Protein AF-A0A7C6F8X7-F1 (afdb_monomer_lite)

Sequence (85 aa):
AEYGDYVSGKRVINAESKQAMRDILTEIQDGRFAKDFILEGQAGYPRMNAERANDKEKLITKTGNSLREMMPWISAGKIVNQETN

Foldseek 3Di:
DVVCCVPVVCVVCHPVV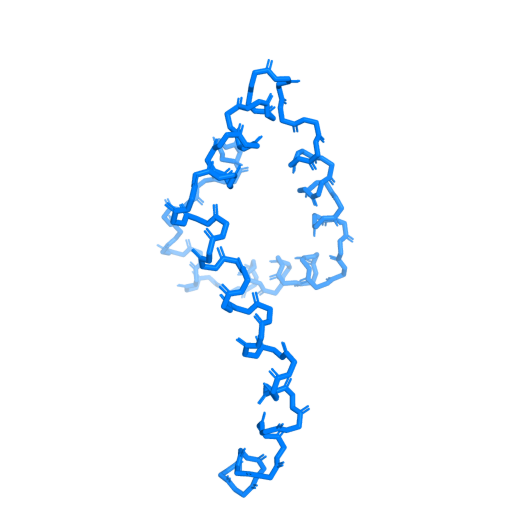VVVVVVVVVCVVVCVVVVVVVVCVVVVNPPVVVVVVVVCVDPCNVVVVVVVVVPVVNVVPDPDDPVPD

Radius of gyration: 18.67 Å; chains: 1; bounding box: 39×31×47 Å

Secondary structure (DSSP, 8-state):
-HHHHHHHHHHHS-HHHHHHHHHHHHHHHTSHHHHHHHHHHHTT-HHHHHHHHHHHHSHHHHHHHHHHHT-HHHHTT----SS--

pLDDT: mean 89.12, std 11.4, range [44.84, 98.19]

Structure (mmCIF, N/CA/C/O backbone):
data_AF-A0A7C6F8X7-F1
#
_entry.id   AF-A0A7C6F8X7-F1
#
loop_
_atom_site.group_PDB
_atom_site.id
_atom_site.type_symbol
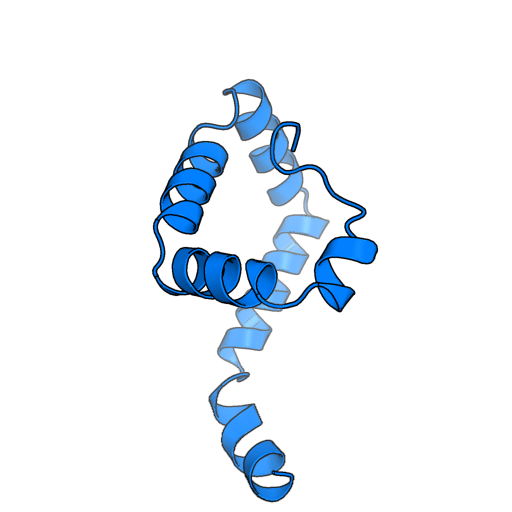_atom_site.label_atom_id
_atom_site.label_alt_id
_atom_site.label_comp_id
_atom_site.label_asym_id
_atom_site.label_entity_id
_atom_site.label_seq_id
_atom_site.pdbx_PDB_ins_code
_atom_site.Cartn_x
_atom_site.Cartn_y
_atom_site.Cartn_z
_atom_site.occupancy
_atom_site.B_iso_or_equiv
_atom_site.auth_seq_id
_atom_site.auth_comp_id
_atom_site.auth_asym_id
_atom_site.auth_atom_id
_atom_site.pdbx_PDB_model_num
ATOM 1 N N . ALA A 1 1 ? 0.653 -3.443 -25.660 1.00 81.12 1 ALA A N 1
ATOM 2 C CA . ALA A 1 1 ? 0.255 -3.281 -24.245 1.00 81.12 1 ALA A CA 1
ATOM 3 C C . ALA A 1 1 ? -1.250 -3.489 -24.060 1.00 81.12 1 ALA A C 1
ATOM 5 O O . ALA A 1 1 ? -1.627 -4.276 -23.209 1.00 81.12 1 ALA A O 1
ATOM 6 N N . GLU A 1 2 ? -2.088 -2.877 -24.899 1.00 79.88 2 GLU A N 1
ATOM 7 C CA . GLU A 1 2 ? -3.560 -2.870 -24.805 1.00 79.88 2 GLU A CA 1
ATOM 8 C C . GLU A 1 2 ? -4.240 -4.252 -24.685 1.00 79.88 2 GLU A C 1
ATOM 10 O O . GLU A 1 2 ? -5.003 -4.484 -23.756 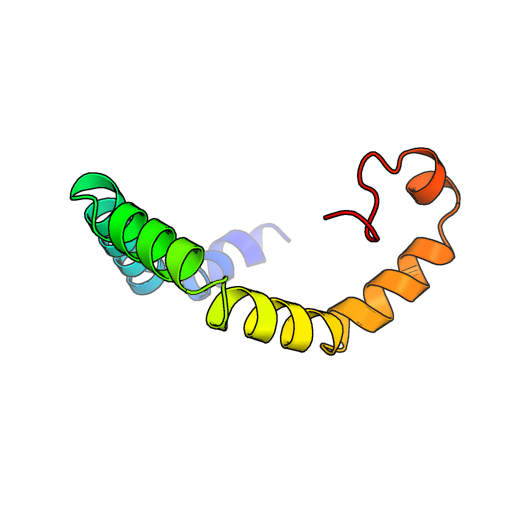1.00 79.88 2 GLU A O 1
ATOM 15 N N . TYR A 1 3 ? -3.895 -5.230 -25.533 1.00 82.19 3 TYR A N 1
ATOM 16 C CA . TYR A 1 3 ? -4.432 -6.598 -25.394 1.00 82.19 3 TYR A CA 1
ATOM 17 C C . TYR A 1 3 ? -4.058 -7.251 -24.049 1.00 82.19 3 TYR A C 1
ATOM 19 O O . TYR A 1 3 ? -4.855 -7.962 -23.437 1.00 82.19 3 TYR A O 1
ATOM 27 N N . GLY A 1 4 ? -2.844 -6.978 -23.563 1.00 87.19 4 GLY A N 1
ATOM 28 C CA . GLY A 1 4 ? -2.380 -7.447 -22.260 1.00 87.19 4 GLY A CA 1
ATOM 29 C C . GLY A 1 4 ? -3.128 -6.793 -21.100 1.00 87.19 4 GLY A C 1
ATOM 30 O O . GLY A 1 4 ? -3.377 -7.464 -20.105 1.00 87.19 4 GLY A O 1
ATOM 31 N N . ASP A 1 5 ? -3.535 -5.532 -21.240 1.00 85.06 5 ASP A N 1
ATOM 32 C CA . ASP A 1 5 ? -4.347 -4.829 -20.245 1.00 85.06 5 ASP A CA 1
ATOM 33 C C . ASP A 1 5 ? -5.726 -5.494 -20.092 1.00 85.06 5 ASP A C 1
ATOM 35 O O . ASP A 1 5 ? -6.111 -5.920 -18.999 1.00 85.06 5 ASP A O 1
ATOM 39 N N . TYR A 1 6 ? -6.418 -5.743 -21.209 1.00 80.94 6 TYR A N 1
ATOM 40 C CA . TYR A 1 6 ? -7.746 -6.364 -21.185 1.00 80.94 6 TYR A CA 1
ATOM 41 C C . TYR A 1 6 ? -7.767 -7.780 -20.602 1.00 80.94 6 TYR A C 1
ATOM 43 O O . TYR A 1 6 ? -8.727 -8.155 -19.919 1.00 80.94 6 TYR A O 1
ATOM 51 N N . VAL A 1 7 ? -6.727 -8.571 -20.874 1.00 86.31 7 VAL A N 1
ATOM 52 C CA . VAL A 1 7 ? -6.678 -9.989 -20.495 1.00 86.31 7 VAL A CA 1
ATOM 53 C C . VAL A 1 7 ? -6.011 -10.193 -19.136 1.00 86.31 7 VAL A C 1
ATOM 55 O O . VAL A 1 7 ? -6.511 -10.956 -18.308 1.00 86.31 7 VAL A O 1
ATOM 58 N N . SER A 1 8 ? -4.892 -9.520 -18.877 1.00 91.38 8 SER A N 1
ATOM 59 C CA . SER A 1 8 ? -4.092 -9.742 -17.669 1.00 91.38 8 SER A CA 1
ATOM 60 C C . SER A 1 8 ? -4.465 -8.803 -16.528 1.00 91.38 8 SER A C 1
ATOM 62 O O . SER A 1 8 ? -4.327 -9.200 -15.372 1.00 91.38 8 SER A O 1
ATOM 64 N N . GLY A 1 9 ? -5.010 -7.613 -16.807 1.00 89.19 9 GLY A N 1
ATOM 65 C CA . GLY A 1 9 ? -5.405 -6.658 -15.766 1.00 89.19 9 GLY A CA 1
ATOM 66 C C . GLY A 1 9 ? -6.417 -7.254 -14.784 1.00 89.19 9 GLY A C 1
ATOM 67 O O . GLY A 1 9 ? -6.220 -7.198 -13.572 1.00 89.19 9 GLY A O 1
ATOM 68 N N . LYS A 1 10 ? -7.439 -7.951 -15.301 1.00 89.25 10 LYS A N 1
ATOM 69 C CA . LYS A 1 10 ? -8.468 -8.634 -14.490 1.00 89.25 10 LYS A CA 1
ATOM 70 C C . LYS A 1 10 ? -7.944 -9.834 -13.697 1.00 89.25 10 LYS A C 1
ATOM 72 O O . LYS A 1 10 ? -8.591 -10.257 -12.743 1.00 89.25 10 LYS A O 1
ATOM 77 N N . ARG A 1 11 ? -6.805 -10.409 -14.101 1.00 91.19 11 ARG A N 1
ATOM 78 C CA . ARG A 1 11 ? -6.155 -11.508 -13.370 1.00 91.19 11 ARG A CA 1
ATOM 79 C C . ARG A 1 11 ? -5.413 -10.993 -12.141 1.00 91.19 11 ARG A C 1
ATOM 81 O O . ARG A 1 11 ? -5.340 -11.713 -11.155 1.00 91.19 11 ARG A O 1
ATOM 88 N N . VAL A 1 12 ? -4.881 -9.771 -12.212 1.00 92.56 12 VAL A N 1
ATOM 89 C CA . VAL A 1 12 ? -4.164 -9.121 -11.106 1.00 92.56 12 VAL A CA 1
ATOM 90 C C . VAL A 1 12 ? -5.134 -8.399 -10.170 1.00 92.56 12 VAL A C 1
ATOM 92 O O . VAL A 1 12 ? -5.067 -8.596 -8.963 1.00 92.56 12 VAL A O 1
ATOM 95 N N . ILE A 1 13 ? -6.053 -7.594 -10.715 1.00 94.25 13 ILE A N 1
ATOM 96 C CA . ILE A 1 13 ? -7.089 -6.885 -9.952 1.00 94.25 13 ILE A CA 1
ATOM 97 C C . ILE A 1 13 ? -8.430 -7.574 -10.189 1.00 94.25 13 ILE A C 1
ATOM 99 O O . ILE A 1 13 ? -9.118 -7.334 -11.186 1.00 94.25 13 ILE A O 1
ATOM 103 N N . ASN A 1 14 ? -8.791 -8.456 -9.265 1.00 94.00 14 ASN A N 1
ATOM 104 C CA . ASN A 1 14 ? -9.900 -9.390 -9.420 1.00 94.00 14 ASN A CA 1
ATOM 105 C C . ASN A 1 14 ? -11.015 -9.134 -8.379 1.00 94.00 14 ASN A C 1
ATOM 107 O O . ASN A 1 14 ? -11.096 -8.067 -7.762 1.00 94.00 14 ASN A O 1
ATOM 111 N N . ALA A 1 15 ? -11.925 -10.099 -8.217 1.00 96.69 15 ALA A N 1
ATOM 112 C CA . ALA A 1 15 ? -13.016 -10.013 -7.247 1.00 96.69 15 ALA A CA 1
ATOM 113 C C . ALA A 1 15 ? -12.520 -9.938 -5.790 1.00 96.69 15 ALA A C 1
ATOM 115 O O . ALA A 1 15 ? -13.074 -9.163 -5.014 1.00 96.69 15 ALA A O 1
ATOM 116 N N . GLU A 1 16 ? -11.462 -10.673 -5.445 1.00 96.81 16 GLU A N 1
ATOM 117 C CA . GLU A 1 16 ? -10.850 -10.668 -4.111 1.00 96.81 16 GLU A CA 1
ATOM 118 C C . GLU A 1 16 ? -10.203 -9.314 -3.817 1.00 96.81 16 GLU A C 1
ATOM 120 O O . GLU A 1 16 ? -10.441 -8.743 -2.756 1.00 96.81 16 GLU A O 1
ATOM 125 N N . SER A 1 17 ? -9.485 -8.727 -4.786 1.00 97.00 17 SER A N 1
ATOM 126 C CA . SER A 1 17 ? -8.930 -7.372 -4.641 1.00 97.00 17 SER A CA 1
ATOM 127 C C . SER A 1 17 ? -10.032 -6.349 -4.352 1.00 97.00 17 SER A C 1
ATOM 129 O O . SER A 1 17 ? -9.888 -5.500 -3.476 1.00 97.00 17 SER A O 1
ATOM 131 N N . LYS A 1 18 ? -11.164 -6.443 -5.065 1.00 96.50 18 LYS A N 1
ATOM 132 C CA . LYS A 1 18 ? -12.320 -5.559 -4.849 1.00 96.50 18 LYS A CA 1
ATOM 133 C C . LYS A 1 18 ? -13.015 -5.807 -3.511 1.00 96.50 18 LYS A C 1
ATOM 135 O O . LYS A 1 18 ? -13.579 -4.865 -2.961 1.00 96.50 18 LYS A O 1
ATOM 140 N N . GLN A 1 19 ? -13.017 -7.044 -3.017 1.00 98.00 19 GLN A N 1
ATOM 141 C CA . GLN A 1 19 ? -13.571 -7.362 -1.705 1.00 98.00 19 GLN A CA 1
ATOM 142 C C . GLN A 1 19 ? -12.708 -6.758 -0.598 1.00 98.00 19 GLN A C 1
ATOM 144 O O . GLN A 1 19 ? -13.231 -5.996 0.206 1.00 98.00 19 GLN A O 1
ATOM 149 N N . ALA A 1 20 ? -11.389 -6.959 -0.652 1.00 97.81 20 ALA A N 1
ATOM 150 C CA . ALA A 1 20 ? -10.458 -6.356 0.298 1.00 97.81 20 ALA A CA 1
ATOM 151 C C . ALA A 1 20 ? -10.590 -4.821 0.337 1.00 97.81 20 ALA A C 1
ATOM 153 O O . ALA A 1 20 ? -10.619 -4.224 1.409 1.00 97.81 20 ALA A O 1
ATOM 154 N N . MET A 1 21 ? -10.752 -4.167 -0.822 1.00 98.00 21 MET A N 1
ATOM 155 C CA . MET A 1 21 ? -11.002 -2.718 -0.882 1.00 98.00 21 MET A CA 1
ATOM 156 C C . MET A 1 21 ? -12.306 -2.302 -0.184 1.00 98.00 21 MET A C 1
ATOM 158 O O . MET A 1 21 ? -12.350 -1.244 0.440 1.00 98.00 21 MET A O 1
ATOM 162 N N . ARG A 1 22 ? -13.374 -3.104 -0.296 1.00 98.0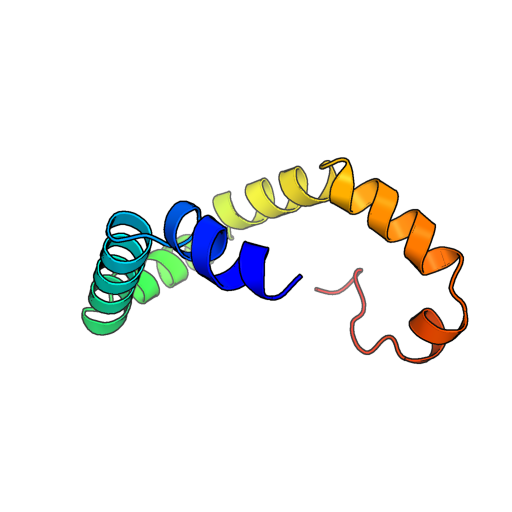0 22 ARG A N 1
ATOM 163 C CA . ARG A 1 22 ? -14.647 -2.840 0.391 1.00 98.00 22 ARG A CA 1
ATOM 164 C C . ARG A 1 22 ? -14.523 -3.019 1.898 1.00 98.00 22 ARG A C 1
ATOM 166 O O . ARG A 1 22 ? -15.035 -2.176 2.625 1.00 98.00 22 ARG A O 1
ATOM 173 N N . ASP A 1 23 ? -13.820 -4.053 2.341 1.00 98.00 23 ASP A N 1
ATOM 174 C CA . ASP A 1 23 ? -13.618 -4.323 3.765 1.00 98.00 23 ASP A CA 1
ATOM 175 C C . ASP A 1 23 ? -12.820 -3.185 4.422 1.00 98.00 23 ASP A C 1
ATOM 177 O O . ASP A 1 23 ? -13.249 -2.637 5.437 1.00 98.00 23 ASP A O 1
ATOM 181 N N . ILE A 1 24 ? -11.744 -2.730 3.765 1.00 97.38 24 ILE A N 1
ATOM 182 C CA . ILE A 1 24 ? -10.966 -1.554 4.188 1.00 97.38 24 ILE A CA 1
ATOM 183 C C . ILE A 1 24 ? -11.852 -0.302 4.240 1.00 97.38 24 ILE A C 1
ATOM 185 O O . ILE A 1 24 ? -11.775 0.480 5.185 1.00 97.38 24 ILE A O 1
ATOM 189 N N . LEU A 1 25 ? -12.720 -0.092 3.244 1.00 97.94 25 LEU A N 1
ATOM 190 C CA . LEU A 1 25 ? -13.641 1.046 3.255 1.00 97.94 25 LEU A CA 1
ATOM 191 C C . LEU A 1 25 ? -14.609 0.977 4.443 1.00 97.94 25 LEU A C 1
ATOM 193 O O . LEU A 1 25 ? -14.858 2.001 5.077 1.00 97.94 25 LEU A O 1
ATOM 197 N N . THR A 1 26 ? -15.132 -0.207 4.767 1.00 98.19 26 THR A N 1
ATOM 198 C CA . THR A 1 26 ? -15.979 -0.403 5.949 1.00 98.19 26 THR A CA 1
ATOM 199 C C . THR A 1 26 ? -15.217 -0.084 7.236 1.00 98.19 26 THR A C 1
ATOM 201 O O . THR A 1 26 ? -15.734 0.670 8.051 1.00 98.19 26 THR A O 1
ATOM 204 N N . GLU A 1 27 ? -13.974 -0.553 7.384 1.00 97.62 27 GLU A N 1
ATOM 205 C CA . GLU A 1 27 ? -13.100 -0.252 8.535 1.00 97.62 27 GLU A CA 1
ATOM 206 C C . GLU A 1 27 ? -12.776 1.239 8.696 1.00 97.62 27 GLU A C 1
ATOM 208 O O . GLU A 1 27 ? -12.559 1.736 9.804 1.00 97.62 27 GLU A O 1
ATOM 213 N N . ILE A 1 28 ? -12.718 1.973 7.585 1.00 97.31 28 ILE A N 1
ATOM 214 C CA . ILE A 1 28 ? -12.564 3.429 7.605 1.00 97.31 28 ILE A CA 1
ATOM 215 C C . ILE A 1 28 ? -13.871 4.084 8.062 1.00 97.31 28 ILE A C 1
ATOM 217 O O . ILE A 1 28 ? -13.849 4.966 8.918 1.00 97.31 28 ILE A O 1
ATOM 221 N N . GLN A 1 29 ? -15.006 3.660 7.502 1.00 97.12 29 GLN A N 1
ATOM 222 C CA . GLN A 1 29 ? -16.320 4.253 7.768 1.00 97.12 29 GLN A CA 1
ATOM 223 C C . GLN A 1 29 ? -16.817 3.999 9.193 1.00 97.12 29 GLN A C 1
ATOM 225 O O . GLN A 1 29 ? -17.449 4.875 9.778 1.00 97.12 29 GLN A O 1
ATOM 230 N N . ASP A 1 30 ? -16.527 2.829 9.759 1.00 97.19 30 ASP A N 1
ATOM 231 C CA . ASP A 1 30 ? -16.885 2.491 11.140 1.00 97.19 30 ASP A CA 1
ATOM 232 C C . ASP A 1 30 ? -15.849 2.961 12.178 1.00 97.19 30 ASP A C 1
ATOM 234 O O . ASP A 1 30 ? -16.060 2.821 13.384 1.00 97.19 30 ASP A O 1
ATOM 238 N N . GLY A 1 31 ? -14.747 3.563 11.719 1.00 95.88 31 GLY A N 1
ATOM 239 C CA . GLY A 1 31 ? -13.727 4.180 12.558 1.00 95.88 31 GLY A CA 1
ATOM 240 C C . GLY A 1 31 ? -12.708 3.211 13.160 1.00 95.88 31 GLY A C 1
ATOM 241 O O . GLY A 1 31 ? -11.816 3.675 13.877 1.00 95.88 31 GLY A O 1
ATOM 242 N N . ARG A 1 32 ? -12.773 1.902 12.866 1.00 97.00 32 ARG A N 1
ATOM 243 C CA . ARG A 1 32 ? -11.765 0.923 13.317 1.00 97.00 32 ARG A CA 1
ATOM 244 C C . ARG A 1 32 ? -10.360 1.323 12.881 1.00 97.00 32 ARG A C 1
ATOM 246 O O . ARG A 1 32 ? -9.463 1.385 13.718 1.00 97.00 32 ARG A O 1
ATOM 253 N N . PHE A 1 33 ? -10.196 1.709 11.616 1.00 95.31 33 PHE A N 1
ATOM 254 C CA . PHE A 1 33 ? -8.901 2.135 11.083 1.00 95.31 33 PHE A CA 1
ATOM 255 C C . PHE A 1 33 ? -8.325 3.342 11.842 1.00 95.31 33 PHE A C 1
ATOM 257 O O . PHE A 1 33 ? -7.149 3.363 12.205 1.00 95.31 33 PHE A O 1
ATOM 264 N N . ALA A 1 34 ? -9.160 4.348 12.123 1.00 95.50 34 ALA A N 1
ATOM 265 C CA . ALA A 1 34 ? -8.739 5.546 12.847 1.00 95.50 34 ALA A CA 1
ATOM 266 C C . ALA A 1 34 ? -8.363 5.232 14.302 1.00 95.50 34 ALA A C 1
ATOM 268 O O . ALA A 1 34 ? -7.363 5.743 14.807 1.00 95.50 34 ALA A O 1
ATOM 269 N N . LYS A 1 35 ? -9.139 4.369 14.968 1.00 96.44 35 LYS A N 1
ATOM 270 C CA . LYS A 1 35 ? -8.853 3.916 16.331 1.00 96.44 35 LYS A CA 1
ATOM 271 C C . LYS A 1 35 ? -7.510 3.192 16.403 1.00 96.44 35 LYS A C 1
ATOM 273 O O . LYS A 1 35 ? -6.695 3.534 17.258 1.00 96.44 35 LYS A O 1
ATOM 278 N N . ASP A 1 36 ? -7.270 2.245 15.502 1.00 95.06 36 ASP A N 1
ATOM 279 C CA . ASP A 1 36 ? -6.020 1.482 15.458 1.00 95.06 36 ASP A CA 1
ATOM 280 C C . ASP A 1 36 ? -4.821 2.397 15.193 1.00 95.06 36 ASP A C 1
ATOM 282 O O . ASP A 1 36 ? -3.795 2.282 15.861 1.00 95.06 36 ASP A O 1
ATOM 286 N N . PHE A 1 37 ? -4.968 3.369 14.287 1.00 94.94 37 PHE A N 1
ATOM 287 C CA . PHE A 1 37 ? -3.922 4.350 14.005 1.00 94.94 37 PHE A CA 1
ATOM 288 C C . PHE A 1 37 ? -3.593 5.238 15.215 1.00 94.94 37 PHE A C 1
ATOM 290 O O . PHE A 1 37 ? -2.421 5.478 15.506 1.00 94.94 37 PHE A O 1
ATOM 297 N N . ILE A 1 38 ? -4.607 5.707 15.951 1.00 95.31 38 ILE A N 1
ATOM 298 C CA . ILE A 1 38 ? -4.398 6.510 17.164 1.00 95.31 38 ILE A CA 1
ATOM 299 C C . ILE A 1 38 ? -3.697 5.684 18.247 1.00 95.31 38 ILE A C 1
ATOM 301 O O . ILE A 1 38 ? -2.766 6.185 18.873 1.00 95.31 38 ILE A O 1
ATOM 305 N N . LEU A 1 39 ? -4.114 4.433 18.461 1.00 96.75 39 LEU A N 1
ATOM 306 C CA . LEU A 1 39 ? -3.499 3.540 19.450 1.00 96.75 39 LEU A CA 1
ATOM 307 C C . LEU A 1 39 ? -2.037 3.237 19.107 1.00 96.75 39 LEU A C 1
ATOM 309 O O . LEU A 1 39 ? -1.167 3.315 19.972 1.00 96.75 39 LEU A O 1
ATOM 313 N N . GLU A 1 40 ? -1.754 2.958 17.838 1.00 95.56 40 GLU A N 1
ATOM 314 C CA . GLU A 1 40 ? -0.395 2.780 17.329 1.00 95.56 40 GLU A CA 1
ATOM 315 C C . GLU A 1 40 ? 0.454 4.044 17.558 1.00 95.56 40 GLU A C 1
ATOM 317 O O . GLU A 1 40 ? 1.598 3.955 18.005 1.00 95.56 40 GLU A O 1
ATOM 322 N N . GLY A 1 41 ? -0.117 5.231 17.326 1.00 94.69 41 GLY A N 1
ATOM 323 C CA . GLY A 1 41 ? 0.542 6.508 17.604 1.00 94.69 41 GLY A CA 1
ATOM 324 C C . GLY A 1 41 ? 0.812 6.740 19.091 1.00 94.69 41 GLY A C 1
ATOM 325 O O . GLY A 1 41 ? 1.903 7.179 19.452 1.00 94.69 41 GLY A O 1
ATOM 326 N N . GLN A 1 42 ? -0.129 6.378 19.967 1.00 95.38 42 GLN A N 1
ATOM 327 C CA . GLN A 1 42 ? 0.063 6.405 21.423 1.00 95.38 42 GLN A CA 1
ATOM 328 C C . GLN A 1 42 ? 1.160 5.434 21.881 1.00 95.38 42 GLN A C 1
ATOM 330 O O . GLN A 1 42 ? 1.866 5.721 22.846 1.00 95.38 42 GLN A O 1
ATOM 335 N N . ALA A 1 43 ? 1.340 4.318 21.172 1.00 95.06 43 ALA A N 1
ATOM 336 C CA . ALA A 1 43 ? 2.404 3.348 21.413 1.00 95.06 43 ALA A CA 1
ATOM 337 C C . ALA A 1 43 ? 3.762 3.745 20.796 1.00 95.06 43 ALA A C 1
ATOM 339 O O . ALA A 1 43 ? 4.735 3.005 20.941 1.00 95.06 43 ALA A O 1
ATOM 340 N N . GLY A 1 44 ? 3.859 4.892 20.112 1.00 93.62 44 GLY A N 1
ATOM 341 C CA . GLY A 1 44 ? 5.101 5.352 19.483 1.00 93.62 44 GLY A CA 1
ATOM 342 C C . GLY A 1 44 ? 5.403 4.715 18.121 1.00 93.62 44 GLY A C 1
ATOM 343 O O . GLY A 1 44 ? 6.560 4.686 17.701 1.00 93.62 44 GLY A O 1
ATOM 344 N N . TYR A 1 45 ? 4.380 4.230 17.415 1.00 93.81 45 TYR A N 1
ATOM 345 C CA . TYR A 1 45 ? 4.463 3.668 16.062 1.00 93.81 45 TYR A CA 1
ATOM 346 C C . TYR A 1 45 ? 5.387 2.440 15.877 1.00 93.81 45 TYR A C 1
ATOM 348 O O . TYR A 1 45 ? 6.147 2.391 14.900 1.00 93.81 45 TYR A O 1
ATOM 356 N N . PRO A 1 46 ? 5.366 1.432 16.770 1.00 95.12 46 PRO A N 1
ATOM 357 C CA . PRO A 1 46 ? 6.255 0.271 16.681 1.00 95.12 46 PRO A CA 1
ATOM 358 C C . PRO A 1 46 ? 6.134 -0.503 15.359 1.00 95.12 46 PRO A C 1
ATOM 360 O O . PRO A 1 46 ? 7.149 -0.808 14.728 1.00 95.12 46 PRO A O 1
ATOM 363 N N . ARG A 1 47 ? 4.913 -0.789 14.899 1.00 93.62 47 ARG A N 1
ATOM 364 C CA . ARG A 1 47 ? 4.660 -1.509 13.647 1.00 93.62 47 ARG A CA 1
ATOM 365 C C . ARG A 1 47 ? 5.046 -0.652 12.450 1.00 93.62 47 ARG A C 1
ATOM 367 O O . ARG A 1 47 ? 5.738 -1.135 11.561 1.00 93.62 47 ARG A O 1
ATOM 374 N N . MET A 1 48 ? 4.644 0.617 12.421 1.00 93.69 48 MET A N 1
ATOM 375 C CA . MET A 1 48 ? 4.956 1.491 11.282 1.00 93.69 48 MET A CA 1
ATOM 376 C C . MET A 1 48 ? 6.469 1.711 11.127 1.00 93.69 48 MET A C 1
ATOM 378 O O . MET A 1 48 ? 6.977 1.718 10.006 1.00 93.69 48 MET A O 1
ATOM 382 N N . ASN A 1 49 ? 7.208 1.848 12.229 1.00 94.00 49 ASN A N 1
ATOM 383 C CA . ASN A 1 49 ? 8.663 1.979 12.185 1.00 94.00 49 ASN A CA 1
ATOM 384 C C . ASN A 1 49 ? 9.346 0.685 11.721 1.00 94.00 49 ASN A C 1
ATOM 386 O O . ASN A 1 49 ? 10.283 0.753 10.925 1.00 94.00 49 ASN A O 1
ATOM 390 N N . ALA A 1 50 ? 8.851 -0.481 12.150 1.00 95.12 50 ALA A N 1
ATOM 391 C CA . ALA A 1 50 ? 9.342 -1.772 11.674 1.00 95.12 50 ALA A CA 1
ATOM 392 C C . ALA A 1 50 ? 9.106 -1.955 10.164 1.00 95.12 50 ALA A C 1
ATOM 394 O O . ALA A 1 50 ? 10.037 -2.294 9.434 1.00 95.12 50 ALA A O 1
ATOM 395 N N . GLU A 1 51 ? 7.900 -1.655 9.674 1.00 94.62 51 GLU A N 1
ATOM 396 C CA . GLU A 1 51 ? 7.584 -1.722 8.241 1.00 94.62 51 GLU A CA 1
ATOM 397 C C . GLU A 1 51 ? 8.464 -0.771 7.418 1.00 94.62 51 GLU A C 1
ATOM 399 O O . GLU A 1 51 ? 9.036 -1.177 6.409 1.00 94.62 51 GLU A O 1
ATOM 404 N N . ARG A 1 52 ? 8.680 0.467 7.885 1.00 93.38 52 ARG A N 1
ATOM 405 C CA . ARG A 1 52 ? 9.589 1.421 7.224 1.00 93.38 52 ARG A CA 1
ATOM 406 C C . ARG A 1 52 ? 11.028 0.922 7.166 1.00 93.38 52 ARG A C 1
ATOM 408 O O . ARG A 1 52 ? 11.697 1.129 6.155 1.00 93.38 52 ARG A O 1
ATOM 415 N N . ALA A 1 53 ? 11.527 0.308 8.238 1.00 93.75 53 ALA A N 1
ATOM 416 C CA . ALA A 1 53 ? 12.868 -0.270 8.250 1.00 93.75 53 ALA A CA 1
ATOM 417 C C . ALA A 1 53 ? 12.973 -1.411 7.228 1.00 93.75 53 ALA A C 1
ATOM 419 O O . ALA A 1 53 ? 13.886 -1.418 6.404 1.00 93.75 53 ALA A O 1
ATOM 420 N N . ASN A 1 54 ? 11.988 -2.310 7.207 1.00 95.06 54 ASN A N 1
ATOM 421 C CA . ASN A 1 54 ? 11.929 -3.402 6.238 1.00 95.06 54 ASN A CA 1
ATOM 422 C C . ASN A 1 54 ? 11.860 -2.881 4.794 1.00 95.06 54 ASN A C 1
ATOM 424 O O . ASN A 1 54 ? 12.563 -3.385 3.919 1.00 95.06 54 ASN A O 1
ATOM 428 N N . ASP A 1 55 ? 11.058 -1.847 4.538 1.00 93.06 55 ASP A N 1
ATOM 429 C CA . ASP A 1 55 ? 10.930 -1.221 3.222 1.00 93.06 55 ASP A CA 1
ATOM 430 C C . ASP A 1 55 ? 12.232 -0.584 2.730 1.00 93.06 55 ASP A C 1
ATOM 432 O O . ASP A 1 55 ? 12.550 -0.697 1.541 1.00 93.06 55 ASP A O 1
ATOM 436 N N . LYS A 1 56 ? 13.016 0.037 3.621 1.00 92.06 56 LYS A N 1
ATOM 437 C CA . LYS A 1 56 ? 14.351 0.571 3.293 1.00 92.06 56 LYS A CA 1
ATOM 438 C C . LYS A 1 56 ? 15.313 -0.532 2.852 1.00 92.06 56 LYS A C 1
ATOM 440 O O . LYS A 1 56 ? 16.120 -0.317 1.947 1.00 92.06 56 LYS A O 1
ATOM 445 N N . GLU A 1 57 ? 15.189 -1.722 3.433 1.00 94.31 57 GLU A N 1
ATOM 446 C CA . GLU A 1 57 ? 16.075 -2.843 3.131 1.00 94.31 57 GLU A CA 1
ATOM 447 C C . GLU A 1 57 ? 15.742 -3.576 1.823 1.00 94.31 57 GLU A C 1
ATOM 449 O O . GLU A 1 57 ? 16.617 -4.250 1.263 1.00 94.31 57 GLU A O 1
ATOM 454 N N . LYS A 1 58 ? 14.520 -3.418 1.293 1.00 96.62 58 LYS A N 1
ATOM 455 C CA . LYS A 1 58 ? 14.082 -4.073 0.051 1.00 96.62 58 LYS A CA 1
ATOM 456 C C . LYS A 1 58 ? 14.960 -3.675 -1.138 1.00 96.62 58 LYS A C 1
ATOM 458 O O . LYS A 1 58 ? 15.286 -2.506 -1.348 1.00 96.62 58 LYS A O 1
ATOM 463 N N . LEU A 1 59 ? 15.268 -4.660 -1.988 1.00 96.56 59 LEU A N 1
ATOM 464 C CA . 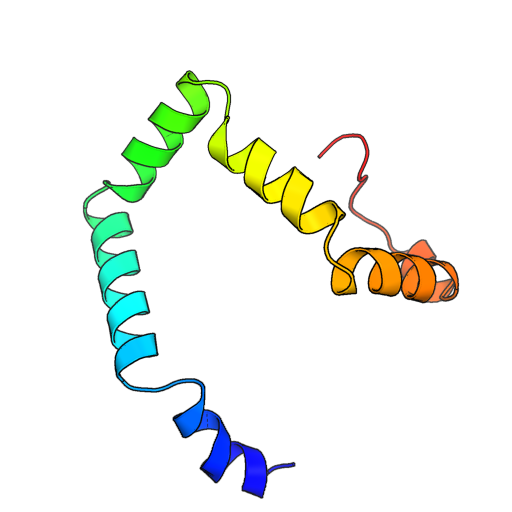LEU A 1 59 ? 16.112 -4.474 -3.174 1.00 96.56 59 LEU A CA 1
ATOM 465 C C . LEU A 1 59 ? 15.570 -3.380 -4.105 1.00 96.56 59 LEU A C 1
ATOM 467 O O . LEU A 1 59 ? 16.331 -2.531 -4.557 1.00 96.56 59 LEU A O 1
ATOM 471 N N . ILE A 1 60 ? 14.252 -3.353 -4.329 1.00 95.81 60 ILE A N 1
ATOM 472 C CA . ILE A 1 60 ? 13.600 -2.323 -5.150 1.00 95.81 60 ILE A CA 1
ATOM 473 C C . ILE A 1 60 ? 13.881 -0.903 -4.636 1.00 95.81 60 ILE A C 1
ATOM 475 O O . ILE A 1 60 ? 14.109 0.004 -5.437 1.00 95.81 60 ILE A O 1
ATOM 479 N N . THR A 1 61 ? 13.927 -0.711 -3.316 1.00 92.81 61 THR A N 1
ATOM 480 C CA . THR A 1 61 ? 14.203 0.584 -2.689 1.00 92.81 61 THR A CA 1
ATOM 481 C C . THR A 1 61 ? 15.661 0.979 -2.891 1.00 92.81 61 THR A C 1
ATOM 483 O O . THR A 1 61 ? 15.931 2.072 -3.390 1.00 92.81 61 THR A O 1
ATOM 486 N N . LYS A 1 62 ? 16.598 0.071 -2.589 1.00 94.75 62 LYS A N 1
ATOM 487 C CA . LYS A 1 62 ? 18.044 0.295 -2.756 1.00 94.75 62 LYS A CA 1
ATOM 488 C C . LYS A 1 62 ? 18.403 0.602 -4.207 1.00 94.75 62 LYS A C 1
ATOM 490 O O . LYS A 1 62 ? 18.986 1.644 -4.492 1.00 94.75 62 LYS A O 1
ATOM 495 N N . THR A 1 63 ? 17.978 -0.254 -5.133 1.00 94.62 63 THR A N 1
ATOM 496 C CA . THR A 1 63 ? 18.220 -0.067 -6.567 1.00 94.62 63 THR A CA 1
ATOM 497 C C . THR A 1 63 ? 17.541 1.197 -7.084 1.00 94.62 63 THR A C 1
ATOM 499 O O . THR A 1 63 ? 18.153 1.966 -7.820 1.00 94.62 63 THR A O 1
ATOM 502 N N . GLY A 1 64 ? 16.296 1.459 -6.675 1.00 92.38 64 GLY A N 1
ATOM 503 C CA . GLY A 1 64 ? 15.573 2.662 -7.075 1.00 92.38 64 GLY A CA 1
ATOM 504 C C . GLY A 1 64 ? 16.264 3.953 -6.630 1.00 92.38 64 GLY A C 1
ATOM 505 O O . GLY A 1 64 ? 16.255 4.927 -7.381 1.00 92.38 64 GLY A O 1
ATOM 506 N N . ASN A 1 65 ? 16.881 3.968 -5.445 1.00 90.62 65 ASN A N 1
ATOM 507 C CA . ASN A 1 65 ? 17.645 5.117 -4.958 1.00 90.62 65 ASN A CA 1
ATOM 508 C C . ASN A 1 65 ? 18.881 5.373 -5.825 1.00 90.62 65 ASN A C 1
ATOM 510 O O . ASN A 1 65 ? 18.998 6.469 -6.370 1.00 90.62 65 ASN A O 1
ATOM 514 N N . SER A 1 66 ? 19.716 4.357 -6.057 1.00 90.56 66 SER A N 1
ATOM 515 C CA . SER A 1 66 ? 20.908 4.497 -6.905 1.00 90.56 66 SER A CA 1
ATOM 516 C C . SER A 1 66 ? 20.563 4.933 -8.331 1.00 90.56 66 SER A C 1
ATOM 518 O O . SER A 1 66 ? 21.230 5.790 -8.904 1.00 90.56 66 SER A O 1
ATOM 520 N N . LEU A 1 67 ? 19.487 4.388 -8.912 1.00 92.25 67 LEU A N 1
ATOM 521 C CA . LEU A 1 67 ? 19.035 4.792 -10.245 1.00 92.25 67 LEU A CA 1
ATOM 522 C C . LEU A 1 67 ? 18.606 6.262 -10.284 1.00 92.25 67 LEU A C 1
ATOM 524 O O . LEU A 1 67 ? 18.975 6.970 -11.216 1.00 92.25 67 LEU A O 1
ATOM 528 N N . ARG A 1 68 ? 17.848 6.734 -9.286 1.00 90.31 68 ARG A N 1
ATOM 529 C CA . ARG A 1 68 ? 17.388 8.131 -9.228 1.00 90.31 68 ARG A CA 1
ATOM 530 C C . ARG A 1 68 ? 18.518 9.120 -8.942 1.00 90.31 68 ARG A C 1
ATOM 532 O O . ARG A 1 68 ? 18.452 10.242 -9.429 1.00 90.31 68 ARG A O 1
ATOM 539 N N . GLU A 1 69 ? 19.548 8.724 -8.199 1.00 88.50 69 GLU A N 1
ATOM 540 C CA . GLU A 1 69 ? 20.745 9.551 -7.969 1.00 88.50 69 GLU A CA 1
ATOM 541 C C . GLU A 1 69 ? 21.484 9.868 -9.273 1.00 88.50 69 GLU A C 1
ATOM 543 O O . GLU A 1 69 ? 21.940 10.992 -9.470 1.00 88.50 69 GLU A O 1
ATOM 548 N N . MET A 1 70 ? 21.518 8.914 -10.206 1.00 90.81 70 MET A N 1
ATOM 549 C CA . MET A 1 70 ? 22.106 9.091 -11.537 1.00 90.81 70 MET A CA 1
ATOM 550 C C . MET A 1 70 ? 21.234 9.915 -12.498 1.00 90.81 70 MET A C 1
ATOM 552 O O . MET A 1 70 ? 21.610 10.095 -13.655 1.00 90.81 70 MET A O 1
ATOM 556 N N . MET A 1 71 ? 20.079 10.422 -12.051 1.00 90.44 71 MET A N 1
ATOM 557 C CA . MET A 1 71 ? 19.151 11.219 -12.859 1.00 90.44 71 MET A CA 1
ATOM 558 C C . MET A 1 71 ? 19.075 12.668 -12.337 1.00 90.44 71 MET A C 1
ATOM 560 O O . MET A 1 71 ? 18.136 13.014 -11.612 1.00 90.44 71 MET A O 1
ATOM 564 N N . PRO A 1 72 ? 20.022 13.558 -12.713 1.00 84.19 72 PRO A N 1
ATOM 565 C CA . PRO A 1 72 ? 20.097 14.937 -12.212 1.00 84.19 72 PRO A CA 1
ATOM 566 C C . PRO A 1 72 ? 18.802 15.745 -12.370 1.00 84.19 72 PRO A C 1
ATOM 568 O O . PRO A 1 72 ? 18.483 16.584 -11.530 1.00 84.19 72 PRO A O 1
ATOM 571 N N . TRP A 1 73 ? 18.024 15.458 -13.417 1.00 84.06 73 TRP A N 1
ATOM 572 C CA . TRP A 1 73 ? 16.751 16.124 -13.703 1.00 84.06 73 TRP A CA 1
ATOM 573 C C . TRP A 1 73 ? 15.630 15.755 -12.722 1.00 84.06 73 TRP A C 1
ATOM 575 O O . TRP A 1 73 ? 14.682 16.518 -12.574 1.00 84.06 73 TRP A O 1
ATOM 585 N N . ILE A 1 74 ? 15.730 14.612 -12.035 1.00 79.25 74 ILE A N 1
ATOM 586 C CA . ILE A 1 74 ? 14.783 14.207 -10.983 1.00 79.25 74 ILE A CA 1
ATOM 587 C C . ILE A 1 74 ? 15.165 14.866 -9.655 1.00 79.25 74 ILE A C 1
ATOM 589 O O . ILE A 1 74 ? 14.302 15.354 -8.926 1.00 79.25 74 ILE A O 1
ATOM 593 N N . SER A 1 75 ? 16.462 14.919 -9.348 1.00 69.69 75 SER A N 1
ATOM 594 C CA . SER A 1 75 ? 16.973 15.525 -8.113 1.00 69.69 75 SER A CA 1
ATOM 595 C C . SER A 1 75 ? 16.719 17.033 -8.036 1.00 69.69 75 SER A C 1
ATOM 597 O O . SER A 1 75 ? 16.497 17.549 -6.943 1.00 69.69 75 SER A O 1
ATOM 599 N N . ALA A 1 76 ? 16.668 17.723 -9.180 1.00 66.50 76 ALA A N 1
ATOM 600 C CA . ALA A 1 76 ? 16.377 19.156 -9.261 1.00 66.50 76 ALA A CA 1
ATOM 601 C C . ALA A 1 76 ? 14.967 19.546 -8.761 1.00 66.50 76 ALA A C 1
ATOM 603 O O . ALA A 1 76 ? 14.731 20.715 -8.472 1.00 66.50 76 ALA A O 1
ATOM 604 N N . GLY A 1 77 ? 14.041 18.585 -8.643 1.00 65.00 77 GLY A N 1
ATOM 605 C CA . GLY A 1 77 ? 12.654 18.803 -8.217 1.00 65.00 77 GLY A CA 1
ATOM 606 C C . GLY A 1 77 ? 12.264 18.106 -6.910 1.00 65.00 77 GLY A C 1
ATOM 607 O O . GLY A 1 77 ? 11.077 17.871 -6.689 1.00 65.00 77 GLY A O 1
ATOM 608 N N . LYS A 1 78 ? 13.218 17.714 -6.052 1.00 66.81 78 LYS A N 1
ATOM 609 C CA . LYS A 1 78 ? 12.890 17.042 -4.779 1.00 66.81 78 LYS 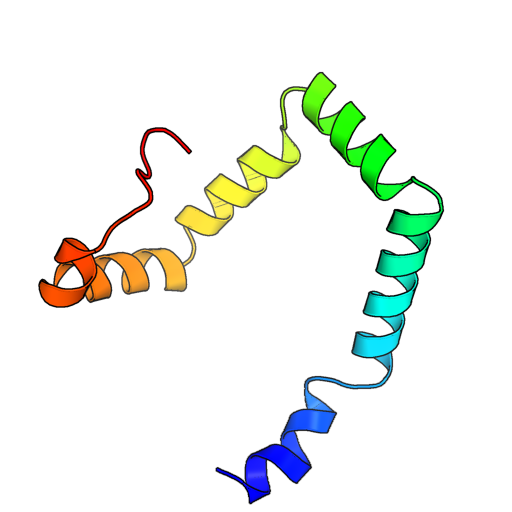A CA 1
ATOM 610 C C . LYS A 1 78 ? 12.146 17.989 -3.823 1.00 66.81 78 LYS A C 1
ATOM 612 O O . LYS A 1 78 ? 12.731 18.917 -3.282 1.00 66.81 78 LYS A O 1
ATOM 617 N N . ILE A 1 79 ? 10.868 17.691 -3.570 1.00 66.81 79 ILE A N 1
ATOM 618 C CA . ILE A 1 79 ? 10.004 18.412 -2.610 1.00 66.81 79 ILE A CA 1
ATOM 619 C C . ILE A 1 79 ? 10.107 17.812 -1.191 1.00 66.81 79 ILE A C 1
ATOM 621 O O . ILE A 1 79 ? 9.785 18.469 -0.206 1.00 66.81 79 ILE A O 1
ATOM 625 N N . VAL A 1 80 ? 10.576 16.566 -1.064 1.00 65.06 80 VAL A N 1
ATOM 626 C CA . VAL A 1 80 ? 10.546 15.799 0.193 1.00 65.06 80 VAL A CA 1
ATOM 627 C C . VAL A 1 80 ? 11.963 15.524 0.700 1.00 65.06 80 VAL A C 1
ATOM 629 O O . VAL A 1 80 ? 12.766 14.905 -0.003 1.00 65.06 80 VAL A O 1
ATOM 632 N N . ASN A 1 81 ? 12.250 15.948 1.935 1.00 66.25 81 ASN A N 1
ATOM 633 C CA . ASN A 1 81 ? 13.474 15.606 2.662 1.00 66.25 81 ASN A CA 1
ATOM 634 C C . ASN A 1 81 ? 13.297 14.258 3.387 1.00 66.25 81 ASN A C 1
ATOM 636 O O . ASN A 1 81 ? 12.336 14.074 4.131 1.00 66.25 81 ASN A O 1
ATOM 640 N N . GLN A 1 82 ? 14.210 13.316 3.152 1.00 63.75 82 GLN A N 1
ATOM 641 C CA . GLN A 1 82 ? 14.156 11.954 3.698 1.00 63.75 82 GLN A CA 1
ATOM 642 C C . GLN A 1 82 ? 14.741 11.834 5.117 1.00 63.75 82 GLN A C 1
ATOM 644 O O . GLN A 1 82 ? 14.590 10.790 5.740 1.00 63.75 82 GLN A O 1
ATOM 649 N N . GLU A 1 83 ? 15.403 12.876 5.632 1.00 61.78 83 GLU A N 1
ATOM 650 C CA . GLU A 1 83 ? 15.963 12.906 6.995 1.00 61.78 83 GLU A CA 1
ATOM 651 C C . GLU A 1 83 ? 14.948 13.378 8.044 1.00 61.78 83 GLU A C 1
ATOM 653 O O . GLU A 1 83 ? 15.128 13.153 9.237 1.00 61.78 83 GLU A O 1
ATOM 658 N N . THR A 1 84 ? 13.879 14.042 7.600 1.00 52.38 84 THR A N 1
ATOM 659 C CA . THR A 1 84 ? 12.871 14.683 8.461 1.00 52.38 84 THR A CA 1
ATOM 660 C C . THR A 1 84 ? 11.484 14.041 8.381 1.00 52.38 84 THR A C 1
ATOM 662 O O . THR A 1 84 ? 10.623 14.425 9.168 1.00 52.38 84 THR A O 1
ATOM 665 N N . ASN A 1 85 ? 11.264 13.077 7.476 1.00 44.84 85 ASN A N 1
ATOM 666 C CA . ASN A 1 85 ? 9.975 12.398 7.265 1.00 44.84 85 ASN A CA 1
ATOM 667 C C . ASN A 1 85 ? 10.038 10.892 7.541 1.00 44.84 85 ASN A C 1
ATOM 669 O O . ASN A 1 85 ? 11.020 10.251 7.102 1.00 44.84 85 ASN A O 1
#